Protein AF-A0A084Y3S7-F1 (afdb_monomer_lite)

Organism: NCBI:txid2954382

Radius of gyration: 15.51 Å; chains: 1; bounding box: 35×32×41 Å

Foldseek 3Di:
DVVCVLCVVLVVLLVVLVVVLVLAAPDDLVLCLPQLLLLQLCQQCVVVCVVPVVCVVCSVVSSVVVCVVPVVVCVVCVVVHDPDHDHDPVSRVCNSVSSNVSSVVSVVSSVVVCVVVPNHD

pLDDT: mean 89.88, std 7.68, range [52.0, 96.44]

Sequence (121 aa):
MIDLLFTLPVYVLIFSVIWWLINKYRYGRWEYIFIFALGQALGDGNQTFLHAPTLLLFIPYVMINYHAINLAPYLVIERHLPEKRSDSRWKLPIAVLSMVLTYLVGGTVIVGLSQALGFAN

Secondary structure (DSSP, 8-state):
-HHHHHHHHHHHHHHHHHHHHHHHB---HHHHHHHHHHHHHHHHTHHHHHH-GGGGGGHHHHHHHHHHHHHHHHHHHGGGS-S--B--TTHHHHHHHHHHHHHHHHHHHHHHHHHHTTS--

Structure (mmCIF, N/CA/C/O backbone):
data_AF-A0A084Y3S7-F1
#
_entry.id   AF-A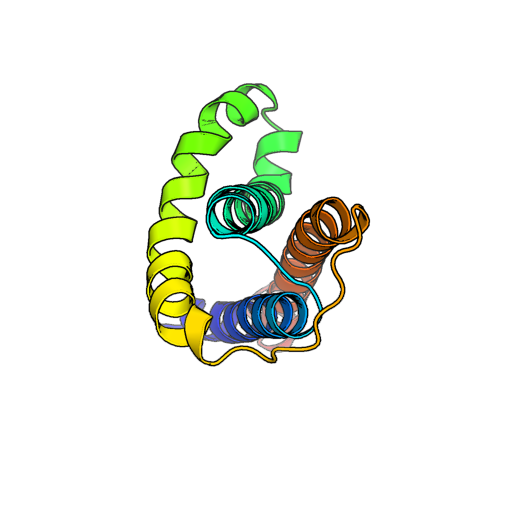0A084Y3S7-F1
#
loop_
_atom_site.group_PDB
_atom_site.id
_atom_site.type_symbol
_atom_site.label_atom_id
_atom_site.label_alt_id
_atom_site.label_comp_id
_atom_site.label_asym_id
_atom_site.label_entity_id
_atom_site.label_seq_id
_atom_site.pdbx_PDB_ins_code
_atom_site.Cartn_x
_atom_site.Cartn_y
_atom_site.Cartn_z
_atom_site.occupancy
_atom_site.B_iso_or_equiv
_atom_site.auth_seq_id
_atom_site.auth_comp_id
_atom_site.auth_asym_id
_atom_site.auth_atom_id
_atom_site.pdbx_PDB_model_num
ATOM 1 N N . MET A 1 1 ? 4.787 -14.509 -19.198 1.00 57.88 1 MET A N 1
ATOM 2 C CA . MET A 1 1 ? 5.302 -15.330 -18.069 1.00 57.88 1 MET A CA 1
ATOM 3 C C . MET A 1 1 ? 6.519 -14.697 -17.408 1.00 57.88 1 MET A C 1
ATOM 5 O O . MET A 1 1 ? 6.604 -14.767 -16.191 1.00 57.88 1 MET A O 1
ATOM 9 N N . ILE A 1 2 ? 7.418 -14.060 -18.166 1.00 63.38 2 ILE A N 1
ATOM 10 C CA . ILE A 1 2 ? 8.600 -13.372 -17.624 1.00 63.38 2 ILE A CA 1
ATOM 11 C C . ILE A 1 2 ? 8.204 -12.203 -16.698 1.00 63.38 2 ILE A C 1
ATOM 13 O O . ILE A 1 2 ? 8.732 -12.112 -15.596 1.00 63.38 2 ILE A O 1
ATOM 17 N N . ASP A 1 3 ? 7.183 -11.410 -17.048 1.00 66.50 3 ASP A N 1
ATOM 18 C CA . ASP A 1 3 ? 6.682 -10.316 -16.189 1.00 66.50 3 ASP A CA 1
ATOM 19 C C . ASP A 1 3 ? 6.170 -10.798 -14.826 1.00 66.50 3 ASP A C 1
ATOM 21 O O . ASP A 1 3 ? 6.358 -10.138 -13.804 1.00 66.50 3 ASP A O 1
ATOM 25 N N . LEU A 1 4 ? 5.557 -11.987 -14.787 1.00 73.31 4 LEU A N 1
ATOM 26 C CA . LEU A 1 4 ? 5.082 -12.593 -13.543 1.00 73.31 4 LEU A CA 1
ATOM 27 C C . LEU A 1 4 ? 6.258 -12.939 -12.621 1.00 73.31 4 LEU A C 1
ATOM 29 O O . LEU A 1 4 ? 6.162 -12.756 -11.414 1.00 73.31 4 LEU A O 1
ATOM 33 N N . LEU A 1 5 ? 7.380 -13.399 -13.183 1.00 76.56 5 LEU A N 1
ATOM 34 C CA . LEU A 1 5 ? 8.570 -13.767 -12.416 1.00 76.56 5 LEU A CA 1
ATOM 35 C C . LEU A 1 5 ? 9.166 -12.560 -11.671 1.00 76.56 5 LEU A C 1
ATOM 37 O O . LEU A 1 5 ? 9.622 -12.700 -10.540 1.00 76.56 5 LEU A O 1
ATOM 41 N N . PHE A 1 6 ? 9.124 -11.378 -12.289 1.00 79.44 6 PHE A N 1
ATOM 42 C CA . PHE A 1 6 ? 9.629 -10.135 -11.700 1.00 79.44 6 PHE A CA 1
ATOM 43 C C . PHE A 1 6 ? 8.644 -9.482 -10.729 1.00 79.44 6 PHE A C 1
ATOM 45 O O . PHE A 1 6 ? 9.054 -8.889 -9.732 1.00 79.44 6 PHE A O 1
ATOM 52 N N . THR A 1 7 ? 7.343 -9.606 -10.991 1.00 85.06 7 THR A N 1
ATOM 53 C CA . THR A 1 7 ? 6.294 -8.968 -10.180 1.00 85.06 7 THR A CA 1
ATOM 54 C C . THR A 1 7 ? 5.879 -9.799 -8.968 1.00 85.06 7 THR A C 1
ATOM 56 O O . THR A 1 7 ? 5.505 -9.236 -7.941 1.00 85.06 7 THR A O 1
ATOM 59 N N . LEU A 1 8 ? 5.995 -11.129 -9.023 1.00 87.94 8 LEU A N 1
ATOM 60 C CA . LEU A 1 8 ? 5.603 -12.016 -7.923 1.00 87.94 8 LEU A CA 1
ATOM 61 C C . LEU A 1 8 ? 6.362 -11.738 -6.610 1.00 87.94 8 LEU A C 1
ATOM 63 O O . LEU A 1 8 ? 5.695 -11.624 -5.580 1.00 87.94 8 LEU A O 1
ATOM 67 N N . PRO A 1 9 ? 7.696 -11.536 -6.596 1.00 87.56 9 PRO A N 1
ATOM 68 C CA . PRO A 1 9 ? 8.414 -11.129 -5.386 1.00 87.56 9 PRO A CA 1
ATOM 69 C C . PRO A 1 9 ? 7.891 -9.816 -4.789 1.00 87.56 9 PRO A C 1
ATOM 71 O O . PRO A 1 9 ? 7.784 -9.684 -3.569 1.00 87.56 9 PRO A O 1
ATOM 74 N N . VAL A 1 10 ? 7.512 -8.861 -5.642 1.00 91.00 10 VAL A N 1
ATOM 75 C CA . VAL A 1 10 ? 6.954 -7.575 -5.206 1.00 91.00 10 VAL A CA 1
ATOM 76 C C . VAL A 1 10 ? 5.565 -7.756 -4.610 1.00 91.00 10 VAL A C 1
ATOM 78 O O . VAL A 1 10 ? 5.289 -7.204 -3.546 1.00 91.00 10 VAL A O 1
ATOM 81 N N . TYR A 1 11 ? 4.709 -8.578 -5.220 1.00 91.00 11 TYR A N 1
ATOM 82 C CA . TYR A 1 11 ? 3.409 -8.904 -4.637 1.00 91.00 11 TYR A CA 1
ATOM 83 C C . TYR A 1 11 ? 3.556 -9.574 -3.271 1.00 91.00 11 TYR A C 1
ATOM 85 O O . TYR A 1 11 ? 2.892 -9.161 -2.322 1.00 91.00 11 TYR A O 1
ATOM 93 N N . VAL A 1 12 ? 4.464 -10.545 -3.131 1.00 92.25 12 VAL A N 1
ATOM 94 C CA . VAL A 1 12 ? 4.748 -11.186 -1.836 1.00 92.25 12 VAL A CA 1
ATOM 95 C C . VAL A 1 12 ? 5.175 -10.150 -0.797 1.00 92.25 12 VAL A C 1
ATOM 97 O O . VAL A 1 12 ? 4.671 -10.177 0.327 1.00 92.25 12 VAL A O 1
ATOM 100 N N . LEU A 1 13 ? 6.047 -9.206 -1.163 1.00 93.88 13 LEU A N 1
ATOM 101 C CA . LEU A 1 13 ? 6.467 -8.122 -0.276 1.00 93.88 13 LEU A CA 1
ATOM 102 C C . LEU A 1 13 ? 5.282 -7.234 0.139 1.00 93.88 13 LEU A C 1
ATOM 104 O O . LEU A 1 13 ? 5.071 -7.019 1.333 1.00 93.88 13 LEU A O 1
ATOM 108 N N . ILE A 1 14 ? 4.478 -6.772 -0.824 1.00 93.81 14 ILE A N 1
ATOM 109 C CA . ILE A 1 14 ? 3.280 -5.950 -0.592 1.00 93.81 14 ILE A CA 1
ATOM 110 C C . ILE A 1 14 ? 2.326 -6.651 0.375 1.00 93.81 14 ILE A C 1
ATOM 112 O O . ILE A 1 14 ? 1.956 -6.079 1.402 1.00 93.81 14 ILE A O 1
ATOM 116 N N . PHE A 1 15 ? 1.959 -7.903 0.097 1.00 94.56 15 PHE A N 1
ATOM 117 C CA . PHE A 1 15 ? 1.041 -8.656 0.948 1.00 94.56 15 PHE A CA 1
ATOM 118 C C . PHE A 1 15 ? 1.624 -8.940 2.330 1.00 94.56 15 PHE A C 1
ATOM 120 O O . PHE A 1 15 ? 0.887 -8.891 3.312 1.00 94.56 15 PHE A O 1
ATOM 127 N N . SER A 1 16 ? 2.934 -9.168 2.437 1.00 95.44 16 SER A N 1
ATOM 128 C CA . SER A 1 16 ? 3.607 -9.364 3.726 1.00 95.44 16 SER A CA 1
ATOM 129 C C . SER A 1 16 ? 3.564 -8.102 4.589 1.00 95.44 16 SER A C 1
ATOM 131 O O . SER A 1 16 ? 3.290 -8.182 5.787 1.00 95.44 16 SER A O 1
ATOM 133 N N . VAL A 1 17 ? 3.775 -6.925 3.992 1.00 96.44 17 VAL A N 1
ATOM 134 C CA . VAL A 1 17 ? 3.679 -5.637 4.698 1.00 96.44 17 VAL A CA 1
ATOM 135 C C . VAL A 1 17 ? 2.242 -5.365 5.138 1.00 96.44 17 VAL A C 1
ATOM 137 O O . VAL A 1 17 ? 2.015 -4.997 6.293 1.00 96.44 17 VAL A O 1
ATOM 140 N N . ILE A 1 18 ? 1.259 -5.610 4.265 1.00 95.25 18 ILE A N 1
ATOM 141 C CA . ILE A 1 18 ? -0.164 -5.497 4.614 1.00 95.25 18 ILE A CA 1
ATOM 142 C C . ILE A 1 18 ? -0.498 -6.427 5.777 1.00 95.25 18 ILE A C 1
ATOM 144 O O . ILE A 1 18 ? -1.092 -5.986 6.762 1.00 95.25 18 ILE A O 1
ATOM 148 N N . TRP A 1 19 ? -0.086 -7.692 5.682 1.00 95.81 19 TRP A N 1
ATOM 149 C CA . TRP A 1 19 ? -0.295 -8.701 6.713 1.00 95.81 19 TRP A CA 1
ATOM 150 C C . TRP A 1 19 ? 0.296 -8.263 8.053 1.00 95.81 19 TRP A C 1
ATOM 152 O O . TRP A 1 19 ? -0.376 -8.318 9.085 1.00 95.81 19 TRP A O 1
ATOM 162 N N . TRP A 1 20 ? 1.530 -7.766 8.053 1.00 96.00 20 TRP A N 1
ATOM 163 C CA . TRP A 1 20 ? 2.169 -7.250 9.257 1.00 96.00 20 TRP A CA 1
ATOM 164 C C . TRP A 1 20 ? 1.400 -6.064 9.860 1.00 96.00 20 TRP A C 1
ATOM 166 O O . TRP A 1 20 ? 1.146 -6.047 11.067 1.00 96.00 20 TRP A O 1
ATOM 176 N N . LEU A 1 21 ? 0.962 -5.106 9.036 1.00 95.81 21 LEU A N 1
ATOM 177 C CA . LEU A 1 21 ? 0.202 -3.940 9.493 1.00 95.81 21 LEU A CA 1
ATOM 178 C C . LEU A 1 21 ? -1.123 -4.340 10.151 1.00 95.81 21 LEU A C 1
ATOM 180 O O . LEU A 1 21 ? -1.404 -3.885 11.260 1.00 95.81 21 LEU A O 1
ATOM 184 N N . ILE A 1 22 ? -1.924 -5.200 9.512 1.00 94.81 22 ILE A N 1
ATOM 185 C CA . ILE A 1 22 ? -3.242 -5.598 10.042 1.00 94.81 22 ILE A CA 1
ATOM 186 C C . ILE A 1 22 ? -3.152 -6.455 11.311 1.00 94.81 22 ILE A C 1
ATOM 188 O O . ILE A 1 22 ? -4.078 -6.432 12.128 1.00 94.81 22 ILE A O 1
ATOM 192 N N . ASN A 1 23 ? -2.043 -7.182 11.489 1.00 94.94 23 ASN A N 1
ATOM 193 C CA . ASN A 1 23 ? -1.754 -7.935 12.708 1.00 94.94 23 ASN A CA 1
ATOM 194 C C . ASN A 1 23 ? -1.251 -7.034 13.841 1.00 94.94 23 ASN A C 1
ATOM 196 O O . ASN A 1 23 ? -1.504 -7.327 15.006 1.00 94.94 23 ASN A O 1
ATOM 200 N N . LYS A 1 24 ? -0.566 -5.930 13.524 1.00 94.62 24 LYS A N 1
ATOM 201 C CA . LYS A 1 24 ? -0.013 -4.999 14.518 1.00 94.62 24 LYS A CA 1
ATOM 202 C C . LYS A 1 24 ? -1.023 -3.949 14.991 1.00 94.62 24 LYS A C 1
ATOM 204 O O . LYS A 1 24 ? -1.074 -3.629 16.183 1.00 94.62 24 LYS A O 1
ATOM 209 N N . TYR A 1 25 ? -1.823 -3.407 14.074 1.00 95.31 25 TYR A N 1
ATOM 210 C CA . TYR A 1 25 ? -2.741 -2.298 14.338 1.00 95.31 25 TYR A CA 1
ATOM 211 C C . TYR A 1 25 ? -4.202 -2.688 14.126 1.00 95.31 25 TYR A C 1
ATOM 213 O O . TYR A 1 25 ? -4.551 -3.501 13.266 1.00 95.31 25 TYR A O 1
ATOM 221 N N . ARG A 1 26 ? -5.083 -2.084 14.924 1.00 93.69 26 ARG A N 1
ATOM 222 C CA . ARG A 1 26 ? -6.524 -2.295 14.813 1.00 93.69 26 ARG A CA 1
ATOM 223 C C . ARG A 1 26 ? -7.089 -1.373 13.739 1.00 93.69 26 ARG A C 1
ATOM 225 O O . ARG A 1 26 ? -7.348 -0.212 14.016 1.00 93.69 26 ARG A O 1
ATOM 232 N N . TYR A 1 27 ? -7.300 -1.887 12.534 1.00 92.81 27 TYR A N 1
ATOM 233 C CA . TYR A 1 27 ? -8.048 -1.171 11.497 1.00 92.81 27 TYR A CA 1
ATOM 234 C C . TYR A 1 27 ? -9.518 -1.585 11.533 1.00 92.81 27 TYR A C 1
ATOM 236 O O . TYR A 1 27 ? -9.818 -2.779 11.544 1.00 92.81 27 TYR A O 1
ATOM 244 N N . GLY A 1 28 ? -10.422 -0.609 11.561 1.00 91.44 28 GLY A N 1
ATOM 245 C CA . GLY A 1 28 ? -11.830 -0.824 11.245 1.00 91.44 28 GLY A CA 1
ATOM 246 C C . GLY A 1 28 ? -12.028 -1.067 9.747 1.00 91.44 28 GLY A C 1
ATOM 247 O O . GLY A 1 28 ? -11.158 -0.748 8.938 1.00 91.44 28 GLY A O 1
ATOM 248 N N . ARG A 1 29 ? -13.198 -1.583 9.354 1.00 92.62 29 ARG A N 1
ATOM 249 C CA . ARG A 1 29 ? -13.496 -1.920 7.947 1.00 92.62 29 ARG A CA 1
ATOM 250 C C . ARG A 1 29 ? -13.284 -0.757 6.991 1.00 92.62 29 ARG A C 1
ATOM 252 O O . ARG A 1 29 ? -12.612 -0.906 5.979 1.00 92.62 29 ARG A O 1
ATOM 259 N N . TRP A 1 30 ? -13.830 0.407 7.331 1.00 93.25 30 TRP A N 1
ATOM 260 C CA . TRP A 1 30 ? -13.698 1.603 6.505 1.00 93.25 30 TRP A CA 1
ATOM 261 C C . TRP A 1 30 ? -12.259 2.106 6.454 1.00 93.25 30 TRP A C 1
ATOM 263 O O . TRP A 1 30 ? -11.778 2.459 5.383 1.00 93.25 30 TRP A O 1
ATOM 273 N N . GLU A 1 31 ? -11.543 2.070 7.581 1.00 94.12 31 GLU A N 1
ATOM 274 C CA . GLU A 1 31 ? -10.120 2.413 7.600 1.00 94.12 31 GLU A CA 1
ATOM 275 C C . GLU A 1 31 ? -9.335 1.476 6.681 1.00 94.12 31 GLU A C 1
ATOM 277 O O . GLU A 1 31 ? -8.523 1.948 5.898 1.00 94.12 31 GLU A O 1
ATOM 282 N N . TYR A 1 32 ? -9.614 0.170 6.704 1.00 94.06 32 TYR A N 1
ATOM 283 C CA . TYR A 1 32 ? -8.956 -0.776 5.810 1.00 94.06 32 TYR A CA 1
ATOM 284 C C . TYR A 1 32 ? -9.260 -0.478 4.334 1.00 94.06 32 TYR A C 1
ATOM 286 O O . TYR A 1 32 ? -8.336 -0.309 3.538 1.00 94.06 32 TYR A O 1
ATOM 294 N N . ILE A 1 33 ? -10.549 -0.352 3.988 1.00 94.06 33 ILE A N 1
ATOM 295 C CA . ILE A 1 33 ? -11.027 -0.084 2.622 1.00 94.06 33 ILE A CA 1
ATOM 296 C C . ILE A 1 33 ? -10.367 1.170 2.050 1.00 94.06 33 ILE A C 1
ATOM 298 O O . ILE A 1 33 ? -9.864 1.141 0.929 1.00 94.06 33 ILE A O 1
ATOM 302 N N . PHE A 1 34 ? -10.353 2.272 2.799 1.00 94.81 34 PHE A N 1
ATOM 303 C CA . PHE A 1 34 ? -9.820 3.528 2.285 1.00 94.81 34 PHE A CA 1
ATOM 304 C C . PHE A 1 34 ? -8.296 3.580 2.349 1.00 94.81 34 PHE A C 1
ATOM 306 O O . PHE A 1 34 ? -7.663 3.888 1.346 1.00 94.81 34 PHE A O 1
ATOM 313 N N . ILE A 1 35 ? -7.688 3.267 3.494 1.00 95.69 35 ILE A N 1
ATOM 314 C CA . ILE A 1 35 ? -6.264 3.543 3.725 1.00 95.69 35 ILE A CA 1
ATOM 315 C C . ILE A 1 35 ? -5.357 2.604 2.941 1.00 95.69 35 ILE A C 1
ATOM 317 O O . ILE A 1 35 ? -4.369 3.062 2.370 1.00 95.69 35 ILE A O 1
ATOM 321 N N . PHE A 1 36 ? -5.674 1.309 2.886 1.00 95.69 36 PHE A N 1
ATOM 322 C CA . PHE A 1 36 ? -4.817 0.359 2.180 1.00 95.69 36 PHE A CA 1
ATOM 323 C C . PHE A 1 36 ? -4.913 0.550 0.669 1.00 95.69 36 PHE A C 1
ATOM 325 O O . PHE A 1 36 ? -3.880 0.611 0.008 1.00 95.69 36 PHE A O 1
ATOM 332 N N . ALA A 1 37 ? -6.120 0.735 0.128 1.00 95.12 37 ALA A N 1
ATOM 333 C CA . ALA A 1 37 ? -6.283 1.014 -1.296 1.00 95.12 37 ALA A CA 1
ATOM 334 C C . ALA A 1 37 ? -5.681 2.371 -1.693 1.00 95.12 37 ALA A C 1
ATOM 336 O O . ALA A 1 37 ? -5.044 2.463 -2.737 1.00 95.12 37 ALA A O 1
ATOM 337 N N . LEU A 1 38 ? -5.816 3.406 -0.854 1.00 95.38 38 LEU A N 1
ATOM 338 C CA . LEU A 1 38 ? -5.188 4.708 -1.091 1.00 95.38 38 LEU A CA 1
ATOM 339 C C . LEU A 1 38 ? -3.661 4.602 -1.072 1.00 95.38 38 LEU A C 1
ATOM 341 O O . LEU A 1 38 ? -3.001 5.101 -1.976 1.00 95.38 38 LEU A O 1
ATOM 345 N N . GLY A 1 39 ? -3.094 3.945 -0.057 1.00 95.31 39 GLY A N 1
ATOM 346 C CA . GLY A 1 39 ? -1.649 3.761 0.054 1.00 95.31 39 GLY A CA 1
ATOM 347 C C . GLY A 1 39 ? -1.070 2.981 -1.124 1.00 95.31 39 GLY A C 1
ATOM 348 O O . GLY A 1 39 ? -0.007 3.335 -1.626 1.00 95.31 39 GLY A O 1
ATOM 349 N N . GLN A 1 40 ? -1.782 1.957 -1.600 1.00 95.00 40 GLN A N 1
ATOM 350 C CA . GLN A 1 40 ? -1.391 1.228 -2.804 1.00 95.00 40 GLN A CA 1
ATOM 351 C C . GLN A 1 40 ? -1.504 2.083 -4.067 1.00 95.00 40 GLN A C 1
ATOM 353 O O . GLN A 1 40 ? -0.549 2.123 -4.831 1.00 95.00 40 GLN A O 1
ATOM 358 N N . ALA A 1 41 ? -2.603 2.822 -4.247 1.00 94.75 41 ALA A N 1
ATOM 359 C CA . ALA A 1 41 ? -2.785 3.701 -5.402 1.00 94.75 41 ALA A CA 1
ATOM 360 C C . ALA A 1 41 ? -1.714 4.789 -5.481 1.00 94.75 41 ALA A C 1
ATOM 362 O O . ALA A 1 41 ? -1.174 5.039 -6.555 1.00 94.75 41 ALA A O 1
ATOM 363 N N . LEU A 1 42 ? -1.371 5.400 -4.346 1.00 93.69 42 LEU A N 1
ATOM 364 C CA . LEU A 1 42 ? -0.296 6.387 -4.266 1.00 93.69 42 LEU A CA 1
ATOM 365 C C . LEU A 1 42 ? 1.082 5.768 -4.517 1.00 93.69 42 LEU A C 1
ATOM 367 O O . LEU A 1 42 ? 1.913 6.400 -5.160 1.00 93.69 42 LEU A O 1
ATOM 371 N N . GLY A 1 43 ? 1.332 4.558 -4.012 1.00 92.12 43 GLY A N 1
ATOM 372 C CA . GLY A 1 43 ? 2.599 3.857 -4.213 1.00 92.12 43 GLY A CA 1
ATOM 373 C C . GLY A 1 43 ? 2.826 3.448 -5.668 1.00 92.12 43 GLY A C 1
ATOM 374 O O . GLY A 1 43 ? 3.880 3.741 -6.226 1.00 92.12 43 GLY A O 1
ATOM 375 N N . ASP A 1 44 ? 1.831 2.815 -6.283 1.00 90.44 44 ASP A N 1
ATOM 376 C CA . ASP A 1 44 ? 1.892 2.310 -7.659 1.00 90.44 44 ASP A CA 1
ATOM 377 C C . ASP A 1 44 ? 1.876 3.449 -8.688 1.00 90.44 44 ASP A C 1
ATOM 379 O O . ASP A 1 44 ? 2.670 3.493 -9.623 1.00 90.44 44 ASP A O 1
ATOM 383 N N . GLY A 1 45 ? 1.009 4.442 -8.471 1.00 86.38 45 GLY A N 1
ATOM 384 C CA . GLY A 1 45 ? 0.865 5.597 -9.353 1.00 86.38 45 GLY A CA 1
ATOM 385 C C . GLY A 1 45 ? 1.904 6.697 -9.140 1.00 86.38 45 GLY A C 1
ATOM 386 O O . GLY A 1 45 ? 1.810 7.728 -9.803 1.00 86.38 45 GLY A O 1
ATOM 387 N N . ASN A 1 46 ? 2.876 6.522 -8.236 1.00 85.25 46 ASN A N 1
ATOM 388 C CA . ASN A 1 46 ? 3.763 7.596 -7.772 1.00 85.25 46 ASN A CA 1
ATOM 389 C C . ASN A 1 46 ? 4.420 8.377 -8.925 1.00 85.25 46 ASN A C 1
ATOM 391 O O . ASN A 1 46 ? 4.258 9.590 -9.029 1.00 85.25 46 ASN A O 1
ATOM 395 N N . GLN A 1 47 ? 5.102 7.682 -9.842 1.00 84.50 47 GLN A N 1
ATOM 396 C CA . GLN A 1 47 ? 5.763 8.327 -10.986 1.00 84.50 47 GLN A CA 1
ATOM 397 C C . GLN A 1 47 ? 4.757 9.028 -11.910 1.00 84.50 47 GLN A C 1
ATOM 399 O O . GLN A 1 47 ? 4.959 10.168 -12.327 1.00 84.50 47 GLN A O 1
ATOM 404 N N . THR A 1 48 ? 3.625 8.378 -12.177 1.00 87.38 48 THR A N 1
ATOM 405 C CA . THR A 1 48 ? 2.547 8.919 -13.011 1.00 87.38 48 THR A CA 1
ATOM 406 C C . THR A 1 48 ? 1.988 10.224 -12.443 1.00 87.38 48 THR A C 1
ATOM 408 O O . THR A 1 48 ? 1.795 11.188 -13.183 1.00 87.38 48 THR A O 1
ATOM 411 N N . PHE A 1 49 ? 1.767 10.296 -11.131 1.00 89.06 49 PHE A N 1
ATOM 412 C CA . PHE A 1 49 ? 1.221 11.488 -10.481 1.00 89.06 49 PHE A CA 1
ATOM 413 C C . PHE A 1 49 ? 2.227 12.634 -10.383 1.00 89.06 49 PHE A C 1
ATOM 415 O O . PHE A 1 49 ? 1.818 13.792 -10.423 1.00 89.06 49 PHE A O 1
ATOM 422 N N . LEU A 1 50 ? 3.527 12.339 -10.306 1.00 89.69 50 LEU A N 1
ATOM 423 C CA . LEU A 1 50 ? 4.568 13.367 -10.371 1.00 89.69 50 LEU A CA 1
ATOM 424 C C . LEU A 1 50 ? 4.601 14.052 -11.745 1.00 89.69 50 LEU A C 1
ATOM 426 O O . LEU A 1 50 ? 4.756 15.270 -11.818 1.00 89.69 50 LEU A O 1
ATOM 430 N N . HIS A 1 51 ? 4.413 13.292 -12.827 1.00 91.88 51 HIS A N 1
ATOM 431 C CA . HIS A 1 51 ? 4.409 13.831 -14.191 1.00 91.88 51 HIS A CA 1
ATOM 432 C C . HIS A 1 51 ? 3.066 14.438 -14.612 1.00 91.88 51 HIS A C 1
ATOM 434 O O . HIS A 1 51 ? 3.039 15.366 -15.420 1.00 91.88 51 HIS A O 1
ATOM 440 N N . ALA A 1 52 ? 1.955 13.945 -14.064 1.00 92.50 52 ALA A N 1
ATOM 441 C CA . ALA A 1 52 ? 0.615 14.442 -14.347 1.00 92.50 52 ALA A CA 1
ATOM 442 C C . ALA A 1 52 ? -0.220 14.548 -13.054 1.00 92.50 52 ALA A C 1
ATOM 444 O O . ALA A 1 52 ? -1.070 13.693 -12.786 1.00 92.50 52 ALA A O 1
ATOM 445 N N . PRO A 1 53 ? -0.035 15.621 -12.260 1.00 92.19 53 PRO A N 1
ATOM 446 C CA . PRO A 1 53 ? -0.711 15.784 -10.968 1.00 92.19 53 PRO A CA 1
ATOM 447 C C . PRO A 1 53 ? -2.239 15.814 -11.058 1.00 92.19 53 PRO A C 1
ATOM 449 O O . PRO A 1 53 ? -2.928 15.441 -10.113 1.00 92.19 53 PRO A O 1
ATOM 452 N N . THR A 1 54 ? -2.797 16.214 -12.203 1.00 93.50 54 THR A N 1
ATOM 453 C CA . THR A 1 54 ? -4.249 16.197 -12.446 1.00 93.50 54 THR A CA 1
ATOM 454 C C . THR A 1 54 ? -4.841 14.788 -12.369 1.00 93.50 54 THR A C 1
ATOM 456 O O . THR A 1 54 ? -6.017 14.641 -12.038 1.00 93.50 54 THR A O 1
ATOM 459 N N . LEU 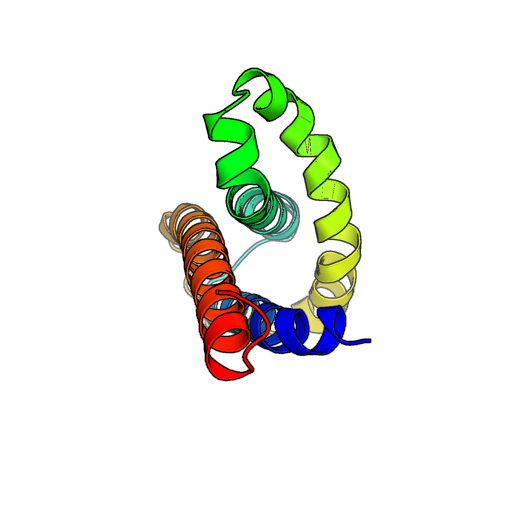A 1 55 ? -4.032 13.745 -12.591 1.00 92.69 55 LEU A N 1
ATOM 460 C CA . LEU A 1 55 ? -4.467 12.355 -12.472 1.00 92.69 55 LEU A CA 1
ATOM 461 C C . LEU A 1 55 ? -4.740 11.925 -11.024 1.00 92.69 55 LEU A C 1
ATOM 463 O O . LEU A 1 55 ? -5.424 10.924 -10.818 1.00 92.69 55 LEU A O 1
ATOM 467 N N . LEU A 1 56 ? -4.310 12.704 -10.022 1.00 91.56 56 LEU A N 1
ATOM 468 C CA . LEU A 1 56 ? -4.667 12.471 -8.617 1.00 91.56 56 LEU A CA 1
ATOM 469 C C . LEU A 1 56 ? -6.189 12.484 -8.395 1.00 91.56 56 LEU A C 1
ATOM 471 O O . LEU A 1 56 ? -6.689 11.782 -7.518 1.00 91.56 56 LEU A O 1
ATOM 475 N N . LEU A 1 57 ? -6.946 13.218 -9.220 1.00 93.12 57 LEU A N 1
ATOM 476 C CA . LEU A 1 57 ? -8.414 13.233 -9.164 1.00 93.12 57 LEU A CA 1
ATOM 477 C C . LEU A 1 57 ? -9.035 11.865 -9.491 1.00 93.12 57 LEU A C 1
ATOM 479 O O . LEU A 1 57 ? -10.161 11.587 -9.084 1.00 93.12 57 LEU A O 1
ATOM 483 N N . PHE A 1 58 ? -8.293 10.993 -10.177 1.00 92.94 58 PHE A N 1
ATOM 484 C CA . PHE A 1 58 ? -8.716 9.639 -10.527 1.00 92.94 58 PHE A CA 1
ATOM 485 C C . PHE A 1 58 ? -8.219 8.576 -9.540 1.00 92.94 58 PHE A C 1
ATOM 487 O O . PHE A 1 58 ? -8.446 7.390 -9.772 1.00 92.94 58 PHE A O 1
ATOM 494 N N . ILE A 1 59 ? -7.610 8.954 -8.407 1.00 92.88 59 ILE A N 1
ATOM 495 C CA . ILE A 1 59 ? -7.246 8.003 -7.341 1.00 92.88 59 ILE A CA 1
ATOM 496 C C . ILE A 1 59 ? -8.405 7.062 -6.970 1.00 92.88 59 ILE A C 1
ATOM 498 O O . ILE A 1 59 ? -8.158 5.857 -6.904 1.00 92.88 59 ILE A O 1
ATOM 502 N N . PRO A 1 60 ? -9.660 7.529 -6.791 1.00 93.06 60 PRO A N 1
ATOM 503 C CA . PRO A 1 60 ? -10.768 6.633 -6.463 1.00 93.06 60 PRO A CA 1
ATOM 504 C C . PRO A 1 60 ? -10.978 5.519 -7.493 1.00 93.06 60 PRO A C 1
ATOM 506 O O . PRO A 1 60 ? -11.334 4.407 -7.120 1.00 93.06 60 PRO A O 1
ATOM 509 N N . TYR A 1 61 ? -10.719 5.796 -8.774 1.00 91.81 61 TYR A N 1
ATOM 510 C CA . TYR A 1 61 ? -10.789 4.792 -9.832 1.00 91.81 61 TYR A CA 1
ATOM 511 C C . TYR A 1 61 ? -9.664 3.756 -9.695 1.00 91.81 61 TYR A C 1
ATOM 513 O O . TYR A 1 61 ? -9.927 2.557 -9.734 1.00 91.81 61 TYR A O 1
ATOM 521 N N . VAL A 1 62 ? -8.426 4.196 -9.447 1.00 91.38 62 VAL A N 1
ATOM 522 C CA . VAL A 1 62 ? -7.278 3.291 -9.248 1.00 91.38 62 VAL A CA 1
ATOM 523 C C . VAL A 1 62 ? -7.467 2.415 -8.000 1.00 91.38 62 VAL A C 1
ATOM 525 O O . VAL A 1 62 ? -7.142 1.229 -8.015 1.00 91.38 62 VAL A O 1
ATOM 528 N N . MET A 1 63 ? -8.061 2.963 -6.934 1.00 95.06 63 MET A N 1
ATOM 529 C CA . MET A 1 63 ? -8.335 2.243 -5.684 1.00 95.06 63 MET A CA 1
ATOM 530 C C . MET A 1 63 ? -9.181 0.976 -5.874 1.00 95.06 63 MET A C 1
ATOM 532 O O . MET A 1 63 ? -8.969 -0.002 -5.156 1.00 95.06 63 MET A O 1
ATOM 536 N N . ILE A 1 64 ? -10.091 0.961 -6.854 1.00 93.75 64 ILE A N 1
ATOM 537 C CA . ILE A 1 64 ? -10.975 -0.184 -7.127 1.00 93.75 64 ILE A CA 1
ATOM 538 C C . ILE A 1 64 ? -10.164 -1.442 -7.471 1.00 93.75 64 ILE A C 1
ATOM 540 O O . ILE A 1 64 ? -10.511 -2.536 -7.018 1.00 93.75 64 ILE A O 1
ATOM 544 N N . ASN A 1 65 ? -9.048 -1.295 -8.194 1.00 91.38 65 ASN A N 1
ATOM 545 C CA . ASN A 1 65 ? -8.173 -2.420 -8.543 1.00 91.38 65 ASN A CA 1
ATOM 546 C C . ASN A 1 65 ? -7.615 -3.107 -7.289 1.00 91.38 65 ASN A C 1
ATOM 548 O O . ASN A 1 65 ? -7.551 -4.333 -7.207 1.00 91.38 65 ASN A O 1
ATOM 552 N N . TYR A 1 66 ? -7.267 -2.322 -6.274 1.00 92.69 66 TYR A N 1
ATOM 553 C CA . TYR A 1 66 ? -6.747 -2.841 -5.013 1.00 92.69 66 TYR A CA 1
ATOM 554 C C . TYR A 1 66 ? -7.831 -3.398 -4.102 1.00 92.69 66 TYR A C 1
ATOM 556 O O . TYR A 1 66 ? -7.583 -4.355 -3.367 1.00 92.69 66 TYR A O 1
ATOM 564 N N . HIS A 1 67 ? -9.045 -2.845 -4.152 1.00 93.06 67 HIS A N 1
ATOM 565 C CA . HIS A 1 67 ? -10.184 -3.449 -3.463 1.00 93.06 67 HIS A CA 1
ATOM 566 C C . HIS A 1 67 ? -10.446 -4.858 -3.982 1.00 93.06 67 HIS A C 1
ATOM 568 O O . HIS A 1 67 ? -10.616 -5.765 -3.170 1.00 93.06 67 HIS A O 1
ATOM 574 N N . ALA A 1 68 ? -10.404 -5.060 -5.301 1.00 89.19 68 ALA A N 1
ATOM 575 C CA . ALA A 1 68 ? -10.619 -6.373 -5.905 1.00 89.19 68 ALA A CA 1
ATOM 576 C C . ALA A 1 68 ? -9.630 -7.432 -5.387 1.00 89.19 68 ALA A C 1
ATOM 578 O O . ALA A 1 68 ? -10.010 -8.582 -5.179 1.00 89.19 68 ALA A O 1
ATOM 579 N N . ILE A 1 69 ? -8.382 -7.033 -5.132 1.00 90.00 69 ILE A N 1
ATOM 580 C CA . ILE A 1 69 ? -7.314 -7.947 -4.719 1.00 90.00 69 ILE A CA 1
ATOM 581 C C . ILE A 1 69 ? -7.274 -8.142 -3.194 1.00 90.00 69 ILE A C 1
ATOM 583 O O . ILE A 1 69 ? -7.091 -9.263 -2.724 1.00 90.00 69 ILE A O 1
ATOM 587 N N . ASN A 1 70 ? -7.463 -7.083 -2.401 1.00 90.62 70 ASN A N 1
ATOM 588 C CA . ASN A 1 70 ? -7.204 -7.127 -0.956 1.00 90.62 70 ASN A CA 1
ATOM 589 C C . ASN A 1 70 ? -8.456 -7.233 -0.085 1.00 90.62 70 ASN A C 1
ATOM 591 O O . ASN A 1 70 ? -8.391 -7.770 1.023 1.00 90.62 70 ASN A O 1
ATOM 595 N N . LEU A 1 71 ? -9.588 -6.685 -0.536 1.00 90.88 71 LEU A N 1
ATOM 596 C CA . LEU A 1 71 ? -10.754 -6.519 0.330 1.00 90.88 71 LEU A CA 1
ATOM 597 C C . LEU A 1 71 ? -11.379 -7.865 0.688 1.00 90.88 71 LEU A C 1
ATOM 599 O O . LEU A 1 71 ? -11.654 -8.118 1.859 1.00 90.88 71 LEU A O 1
ATOM 603 N N . ALA A 1 72 ? -11.571 -8.739 -0.301 1.00 90.75 72 ALA A N 1
ATOM 604 C CA . ALA A 1 72 ? -12.148 -10.058 -0.068 1.00 90.75 72 ALA A CA 1
ATOM 605 C C . ALA A 1 72 ? -11.293 -10.900 0.904 1.00 90.75 72 ALA A C 1
ATOM 607 O O . ALA A 1 72 ? -11.846 -11.350 1.910 1.00 90.75 72 ALA A O 1
ATOM 608 N N . PRO A 1 73 ? -9.962 -11.043 0.712 1.00 90.88 73 PRO A N 1
ATOM 609 C CA . PRO A 1 73 ? -9.107 -11.708 1.694 1.00 90.88 73 PRO A CA 1
ATOM 610 C C . PRO A 1 73 ? -9.209 -11.106 3.096 1.00 90.88 73 PRO A C 1
ATOM 612 O O . PRO A 1 73 ? -9.362 -11.849 4.064 1.00 90.88 73 PRO A O 1
ATOM 615 N N . TYR A 1 74 ? -9.186 -9.774 3.218 1.00 92.56 74 TYR A N 1
ATOM 616 C CA . TYR A 1 74 ? -9.297 -9.106 4.514 1.00 92.56 74 TYR A CA 1
ATOM 617 C C . TYR A 1 74 ? -10.611 -9.423 5.233 1.00 92.56 74 TYR A C 1
ATOM 619 O O . TYR A 1 74 ? -10.594 -9.747 6.417 1.00 92.56 74 TYR A O 1
ATOM 627 N N . LEU A 1 75 ? -11.745 -9.384 4.527 1.00 92.31 75 LEU A N 1
ATOM 628 C CA . LEU A 1 75 ? -13.055 -9.682 5.112 1.00 92.31 75 LEU A CA 1
ATOM 629 C C . LEU A 1 75 ? -13.160 -11.130 5.617 1.00 92.31 75 LEU A C 1
ATOM 631 O O . LEU A 1 75 ? -13.844 -11.381 6.609 1.00 92.31 75 LEU A O 1
ATOM 635 N N . VAL A 1 76 ? -12.461 -12.071 4.975 1.00 93.69 76 VAL A N 1
ATOM 636 C CA . VAL A 1 76 ? -12.399 -13.479 5.405 1.00 93.69 76 VAL A CA 1
ATOM 637 C C . VAL A 1 76 ? -11.580 -13.634 6.692 1.00 93.69 76 VAL A C 1
ATOM 639 O O . VAL A 1 76 ? -11.972 -14.366 7.604 1.00 93.69 76 VAL A O 1
ATOM 642 N N . ILE A 1 77 ? -10.452 -12.929 6.799 1.00 92.56 77 ILE A N 1
ATOM 643 C CA . ILE A 1 77 ? -9.534 -13.060 7.941 1.00 92.56 77 ILE A CA 1
ATOM 644 C C . ILE A 1 77 ? -9.840 -12.100 9.094 1.00 92.56 77 ILE A C 1
ATOM 646 O O . ILE A 1 77 ? -9.308 -12.309 10.178 1.00 92.56 77 ILE A O 1
ATOM 650 N N . GLU A 1 78 ? -10.682 -11.076 8.903 1.00 91.00 78 GLU A N 1
ATOM 651 C CA . GLU A 1 78 ? -10.944 -9.999 9.878 1.00 91.00 78 GLU A CA 1
ATOM 652 C C . GLU A 1 78 ? -11.237 -10.548 11.283 1.00 91.00 78 GLU A C 1
ATOM 654 O O . GLU A 1 78 ? -10.729 -10.029 12.278 1.00 91.00 78 GLU A O 1
ATOM 659 N N . ARG A 1 79 ? -12.022 -11.631 11.354 1.00 88.81 79 ARG A N 1
ATOM 660 C CA . ARG A 1 79 ? -12.443 -12.286 12.605 1.00 88.81 79 ARG A CA 1
ATOM 661 C C . ARG A 1 79 ? -11.365 -13.158 13.257 1.00 88.81 79 ARG A C 1
ATOM 663 O O . ARG A 1 79 ? -11.519 -13.521 14.414 1.00 88.81 79 ARG A O 1
ATOM 670 N N . HIS A 1 80 ? -10.309 -13.494 12.523 1.00 91.50 80 HIS A N 1
ATOM 671 C CA . HIS A 1 80 ? -9.202 -14.344 12.969 1.00 91.50 80 HIS A CA 1
ATOM 672 C C . HIS A 1 80 ? -7.955 -13.532 13.355 1.00 91.50 80 HIS A C 1
ATOM 674 O O . HIS A 1 80 ? -6.950 -14.105 13.772 1.00 91.50 80 HIS A O 1
ATOM 680 N N . LEU A 1 81 ? -7.993 -12.204 13.197 1.00 91.44 81 LEU A N 1
ATOM 681 C CA . LEU A 1 81 ? -6.885 -11.329 13.574 1.00 91.44 81 LEU A CA 1
ATOM 682 C C . LEU A 1 81 ? -6.712 -11.280 15.103 1.00 91.44 81 LEU A C 1
ATOM 684 O O . LEU A 1 81 ? -7.701 -11.383 15.832 1.00 91.44 81 LEU A O 1
ATOM 688 N N . PRO A 1 82 ? -5.485 -11.044 15.607 1.00 90.75 82 PRO A N 1
ATOM 689 C CA . PRO A 1 82 ? -5.229 -10.929 17.040 1.00 90.75 82 PRO A CA 1
ATOM 690 C C . PRO A 1 82 ? -6.148 -9.909 17.729 1.00 90.75 82 PRO A C 1
ATOM 692 O O . PRO A 1 82 ? -6.370 -8.804 17.222 1.00 90.75 82 PRO A O 1
ATOM 695 N N . GLU A 1 83 ? -6.651 -10.245 18.920 1.00 83.50 83 GLU A N 1
ATOM 696 C CA . GLU A 1 83 ? -7.510 -9.337 19.695 1.00 83.50 83 GLU A CA 1
ATOM 697 C C . GLU A 1 83 ? -6.729 -8.137 20.252 1.00 83.50 83 GLU A C 1
ATOM 699 O O . GLU A 1 83 ? -7.204 -6.999 20.222 1.00 83.50 83 GLU A O 1
ATOM 704 N N . LYS A 1 84 ? -5.496 -8.367 20.723 1.00 86.94 84 LYS A N 1
ATOM 705 C CA . LYS A 1 84 ? -4.620 -7.326 21.281 1.00 86.94 84 LYS A CA 1
ATOM 706 C C . LYS A 1 84 ? -3.850 -6.613 20.169 1.00 86.94 84 LYS A C 1
ATOM 708 O O . LYS A 1 84 ? -2.719 -6.974 19.859 1.00 86.94 84 LYS A O 1
ATOM 713 N N . ARG A 1 85 ? -4.460 -5.580 19.584 1.00 92.62 85 ARG A N 1
ATOM 714 C CA . ARG A 1 85 ? -3.844 -4.710 18.566 1.00 92.62 85 ARG A CA 1
ATOM 715 C C . ARG A 1 85 ? -3.836 -3.252 19.007 1.00 92.62 85 ARG A C 1
ATOM 717 O O . ARG A 1 85 ? -4.753 -2.802 19.689 1.00 92.62 85 ARG A O 1
ATOM 724 N N . SER A 1 86 ? -2.806 -2.508 18.603 1.00 91.19 86 SER A N 1
ATOM 725 C CA . SER A 1 86 ? -2.688 -1.084 18.938 1.00 91.19 86 SER A CA 1
ATOM 726 C C . SER A 1 86 ? -3.691 -0.252 18.134 1.00 91.19 86 SER A C 1
ATOM 728 O O . SER A 1 86 ? -3.747 -0.367 16.909 1.00 91.19 86 SER A O 1
ATOM 730 N N . ASP A 1 87 ? -4.452 0.610 18.811 1.00 90.75 87 ASP A N 1
ATOM 731 C CA . ASP A 1 87 ? -5.394 1.553 18.191 1.00 90.75 87 ASP A CA 1
ATOM 732 C C . ASP A 1 87 ? -4.863 2.997 18.240 1.00 90.75 87 ASP A C 1
ATOM 734 O O . ASP A 1 87 ? -5.486 3.926 18.749 1.00 90.75 87 ASP A O 1
ATOM 738 N N . SER A 1 88 ? -3.628 3.176 17.769 1.00 91.06 88 SER A N 1
ATOM 739 C CA . SER A 1 88 ? -2.999 4.495 17.687 1.00 91.06 88 SER A CA 1
ATOM 740 C C . SER A 1 88 ? -3.485 5.260 16.458 1.00 91.06 88 SER A C 1
ATOM 742 O O . SER A 1 88 ? -3.559 4.697 15.369 1.00 91.06 88 SER A O 1
ATOM 744 N N . ARG A 1 89 ? -3.696 6.576 16.581 1.00 90.31 89 ARG A N 1
ATOM 745 C CA . ARG A 1 89 ? -4.004 7.460 15.436 1.00 90.31 89 ARG A CA 1
ATOM 746 C C . ARG A 1 89 ? -2.914 7.440 14.359 1.00 90.31 89 ARG A C 1
ATOM 748 O O . ARG A 1 89 ? -3.205 7.638 13.184 1.00 90.31 89 ARG A O 1
ATOM 755 N N . TRP A 1 90 ? -1.676 7.128 14.742 1.00 93.19 90 TRP A N 1
ATOM 756 C CA . TRP A 1 90 ? -0.555 6.991 13.813 1.00 93.19 90 TRP A CA 1
ATOM 757 C C . TRP A 1 90 ? -0.668 5.772 12.890 1.00 93.19 90 TRP A C 1
ATOM 759 O O . TRP A 1 90 ? 0.027 5.723 11.880 1.00 93.19 90 TRP A O 1
ATOM 769 N N . LYS A 1 91 ? -1.568 4.817 13.165 1.00 94.81 91 LYS A N 1
ATOM 770 C CA . LYS A 1 91 ? -1.758 3.624 12.324 1.00 94.81 91 LYS A CA 1
ATOM 771 C C . LYS A 1 91 ? -2.123 3.964 10.874 1.00 94.81 91 LYS A C 1
ATOM 773 O O . LYS A 1 91 ? -1.750 3.216 9.974 1.00 94.81 91 LYS A O 1
ATOM 778 N N . LEU A 1 92 ? -2.847 5.067 10.652 1.00 95.00 92 LEU A N 1
ATOM 779 C CA . LEU A 1 92 ? -3.315 5.485 9.327 1.00 95.00 92 LEU A CA 1
ATOM 780 C C . LEU A 1 92 ? -2.161 6.039 8.475 1.00 95.00 92 LEU A C 1
ATOM 782 O O . LEU A 1 92 ? -1.887 5.450 7.429 1.00 95.00 92 LEU A O 1
ATOM 786 N N . PRO A 1 93 ? -1.428 7.093 8.903 1.00 95.69 93 PRO A N 1
ATOM 787 C CA . PRO A 1 93 ? -0.291 7.585 8.129 1.00 95.69 93 PRO A CA 1
ATOM 788 C C . PRO A 1 93 ? 0.829 6.546 8.012 1.00 95.69 93 PRO A C 1
ATOM 790 O O . PRO A 1 93 ? 1.455 6.463 6.961 1.00 95.69 93 PRO A O 1
ATOM 793 N N . ILE A 1 94 ? 1.048 5.706 9.036 1.00 96.00 94 ILE A N 1
ATOM 794 C CA . ILE A 1 94 ? 2.019 4.605 8.955 1.00 96.00 94 ILE A CA 1
ATOM 795 C C . ILE A 1 94 ? 1.633 3.621 7.853 1.00 96.00 94 ILE A C 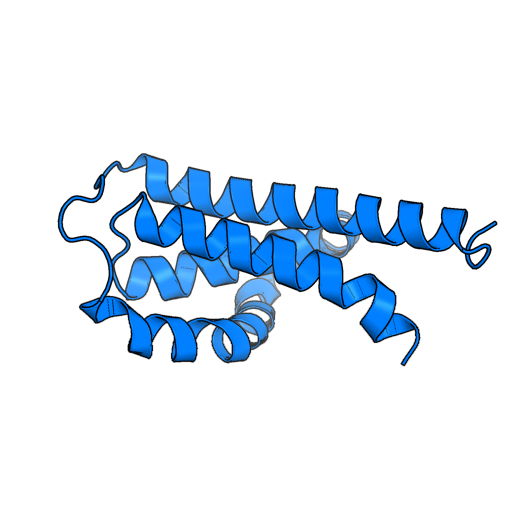1
ATOM 797 O O . ILE A 1 94 ? 2.511 3.207 7.101 1.00 96.00 94 ILE A O 1
ATOM 801 N N . ALA A 1 95 ? 0.355 3.250 7.730 1.00 95.50 95 ALA A N 1
ATOM 802 C CA . ALA A 1 95 ? -0.079 2.341 6.675 1.00 95.50 95 ALA A CA 1
ATOM 803 C C . ALA A 1 95 ? 0.151 2.937 5.284 1.00 95.50 95 ALA A C 1
ATOM 805 O O . ALA A 1 95 ? 0.790 2.290 4.460 1.00 95.50 95 ALA A O 1
ATOM 806 N N . VAL A 1 96 ? -0.288 4.180 5.041 1.00 95.44 96 VAL A N 1
ATOM 807 C CA . VAL A 1 96 ? -0.074 4.855 3.747 1.00 95.44 96 VAL A CA 1
ATOM 80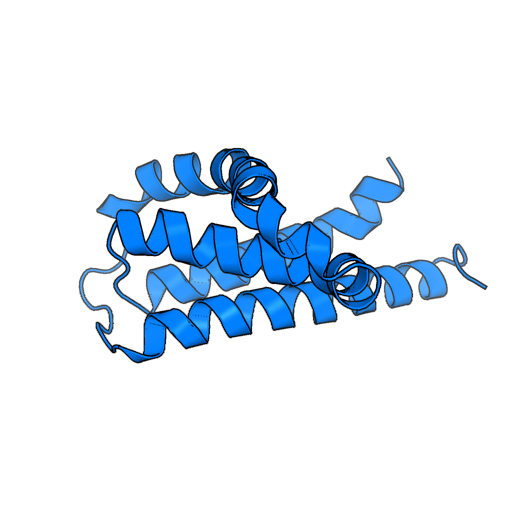8 C C . VAL A 1 96 ? 1.414 4.929 3.416 1.00 95.44 96 VAL A C 1
ATOM 810 O O . VAL A 1 96 ? 1.825 4.504 2.340 1.00 95.44 96 VAL A O 1
ATOM 813 N N . LEU A 1 97 ? 2.230 5.415 4.355 1.00 95.62 97 LEU A N 1
ATOM 814 C CA . LEU A 1 97 ? 3.667 5.565 4.149 1.00 95.62 97 LEU A CA 1
ATOM 815 C C . LEU A 1 97 ? 4.344 4.215 3.897 1.00 95.62 97 LEU A C 1
ATOM 817 O O . LEU A 1 97 ? 5.157 4.100 2.985 1.00 95.62 97 LEU A O 1
ATOM 821 N N . SER A 1 98 ? 3.980 3.182 4.661 1.00 95.62 98 SER A N 1
ATOM 822 C CA . SER A 1 98 ? 4.515 1.831 4.470 1.00 95.62 98 SER A CA 1
ATOM 823 C C . SER A 1 98 ? 4.173 1.297 3.084 1.00 95.62 98 SER A C 1
ATOM 825 O O . SER A 1 98 ? 5.046 0.730 2.434 1.00 95.62 98 SER A O 1
ATOM 827 N N . MET A 1 99 ? 2.945 1.515 2.597 1.00 95.25 99 MET A N 1
ATOM 828 C CA . MET A 1 99 ? 2.568 1.116 1.241 1.00 95.25 99 MET A CA 1
ATOM 829 C C . MET A 1 99 ? 3.408 1.845 0.193 1.00 95.25 99 MET A C 1
ATOM 831 O O . MET A 1 99 ? 4.032 1.183 -0.630 1.00 95.25 99 MET A O 1
ATOM 835 N N . VAL A 1 100 ? 3.503 3.175 0.261 1.00 94.06 100 VAL A N 1
ATOM 836 C CA . VAL A 1 100 ? 4.299 3.970 -0.690 1.00 94.06 100 VAL A CA 1
ATOM 837 C C . VAL A 1 100 ? 5.759 3.511 -0.717 1.00 94.06 100 VAL A C 1
ATOM 839 O O . VAL A 1 100 ? 6.307 3.245 -1.786 1.00 94.06 100 VAL A O 1
ATOM 842 N N . LEU A 1 101 ? 6.379 3.340 0.455 1.00 94.69 101 LEU A N 1
ATOM 843 C CA . LEU A 1 101 ? 7.753 2.844 0.558 1.00 94.69 101 LEU A CA 1
ATOM 844 C C . LEU A 1 101 ? 7.897 1.425 0.002 1.00 94.69 101 LEU A C 1
ATOM 846 O O . LEU A 1 101 ? 8.897 1.120 -0.641 1.00 94.69 101 LEU A O 1
ATOM 850 N N . THR A 1 102 ? 6.897 0.566 0.200 1.00 95.06 102 THR A N 1
ATOM 851 C CA . THR A 1 102 ? 6.925 -0.806 -0.317 1.00 95.06 102 THR A CA 1
ATOM 852 C C . THR A 1 102 ? 6.906 -0.838 -1.843 1.00 95.06 102 THR A C 1
ATOM 854 O O . THR A 1 102 ? 7.649 -1.622 -2.425 1.00 95.06 102 THR A O 1
ATOM 857 N N . TYR A 1 103 ? 6.129 0.028 -2.504 1.00 92.69 103 TYR A N 1
ATOM 858 C CA . TYR A 1 103 ? 6.146 0.132 -3.971 1.00 92.69 103 TYR A CA 1
ATOM 859 C C . TYR A 1 103 ? 7.465 0.700 -4.499 1.00 92.69 103 TYR A C 1
ATOM 861 O O . TYR A 1 103 ? 7.980 0.199 -5.495 1.00 92.69 103 TYR A O 1
ATOM 869 N N . LEU A 1 104 ? 8.058 1.681 -3.809 1.00 91.31 104 LEU A N 1
ATOM 870 C CA . LEU A 1 104 ? 9.388 2.191 -4.161 1.00 91.31 104 LEU A CA 1
ATOM 871 C C . LEU A 1 104 ? 10.455 1.093 -4.075 1.00 91.31 104 LEU A C 1
ATOM 873 O O . LEU A 1 104 ? 11.238 0.915 -5.006 1.00 91.31 104 LEU A O 1
ATOM 877 N N . VAL A 1 105 ? 10.457 0.321 -2.985 1.00 92.25 105 VAL A N 1
ATOM 878 C CA . VAL A 1 105 ? 11.346 -0.839 -2.835 1.00 92.25 105 VAL A CA 1
ATOM 879 C C . VAL A 1 105 ? 11.040 -1.889 -3.902 1.00 92.25 105 VAL A C 1
ATOM 881 O O . VAL A 1 105 ? 11.966 -2.405 -4.517 1.00 92.25 105 VAL A O 1
ATOM 884 N N . GLY A 1 106 ? 9.764 -2.171 -4.172 1.00 90.56 106 GLY A N 1
ATOM 885 C CA . GLY A 1 106 ? 9.329 -3.111 -5.202 1.00 90.56 106 GLY A CA 1
ATOM 886 C C . GLY A 1 106 ? 9.845 -2.753 -6.596 1.00 90.56 106 GLY A C 1
ATOM 887 O O . GLY A 1 106 ? 10.385 -3.616 -7.284 1.00 90.56 106 GLY A O 1
ATOM 888 N N . GLY A 1 107 ? 9.769 -1.477 -6.979 1.00 87.12 107 GLY A N 1
ATOM 889 C CA . GLY A 1 107 ? 10.355 -0.975 -8.222 1.00 87.12 107 GLY A CA 1
ATOM 890 C C . GL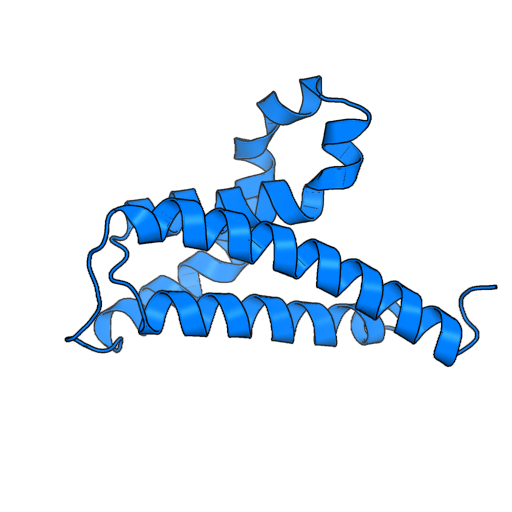Y A 1 107 ? 11.863 -1.221 -8.286 1.00 87.12 107 GLY A C 1
ATOM 891 O O . GLY A 1 107 ? 12.356 -1.763 -9.273 1.00 87.12 107 GLY A O 1
ATOM 892 N N . THR A 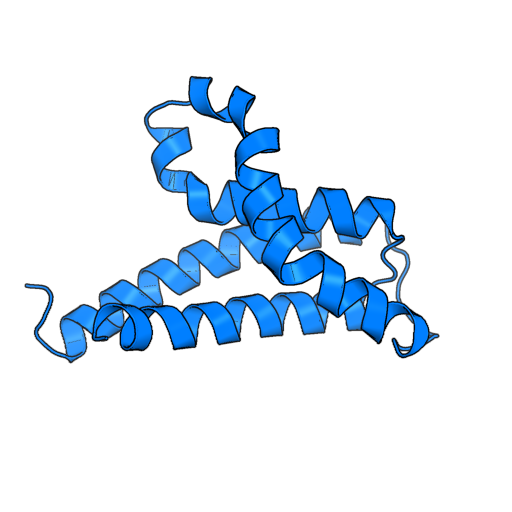1 108 ? 12.589 -0.922 -7.206 1.00 87.44 108 THR A N 1
ATOM 893 C CA . THR A 1 108 ? 14.032 -1.199 -7.112 1.00 87.44 108 THR A CA 1
ATOM 894 C C . THR A 1 108 ? 14.344 -2.694 -7.202 1.00 87.44 108 THR A C 1
ATOM 896 O O . THR A 1 108 ? 15.311 -3.070 -7.860 1.00 87.44 108 THR A O 1
ATOM 899 N N . VAL A 1 109 ? 13.528 -3.562 -6.591 1.00 87.19 109 VAL A N 1
ATOM 900 C CA . VAL A 1 109 ? 13.683 -5.024 -6.692 1.00 87.19 109 VAL A CA 1
ATOM 901 C C . VAL A 1 109 ? 13.470 -5.496 -8.128 1.00 87.19 109 VAL A C 1
ATOM 903 O O . VAL A 1 109 ? 14.272 -6.286 -8.616 1.00 87.19 109 VAL A O 1
ATOM 906 N N . ILE A 1 110 ? 12.443 -4.999 -8.824 1.00 86.94 110 ILE A N 1
ATOM 907 C CA . ILE A 1 110 ? 12.190 -5.342 -10.232 1.00 86.94 110 ILE A CA 1
ATOM 908 C C . ILE A 1 110 ? 13.374 -4.921 -11.100 1.00 86.94 110 ILE A C 1
ATOM 910 O O . ILE A 1 110 ? 13.890 -5.739 -11.859 1.00 86.94 110 ILE A O 1
ATOM 914 N N . VAL A 1 111 ? 13.841 -3.677 -10.958 1.00 86.44 111 VAL A N 1
ATOM 915 C CA . VAL A 1 111 ? 14.984 -3.165 -11.725 1.00 86.44 111 VAL A CA 1
ATOM 916 C C . VAL A 1 111 ? 16.239 -3.986 -11.427 1.00 86.44 111 VAL A C 1
ATOM 918 O O . VAL A 1 111 ? 16.874 -4.480 -12.357 1.00 86.44 111 VAL A O 1
ATOM 921 N N . GLY A 1 112 ? 16.556 -4.225 -10.153 1.00 85.38 112 GLY A N 1
ATOM 922 C CA . GLY A 1 112 ? 17.723 -5.013 -9.755 1.00 85.38 112 GLY A CA 1
ATOM 923 C C . GLY A 1 112 ? 17.678 -6.456 -10.265 1.00 85.38 112 GLY A C 1
ATOM 924 O O . GLY A 1 112 ? 18.674 -6.955 -10.787 1.00 85.38 112 GLY A O 1
ATOM 925 N N . LEU A 1 113 ? 16.519 -7.120 -10.187 1.00 84.81 113 LEU A N 1
ATOM 926 C CA . LEU A 1 113 ? 16.333 -8.461 -10.748 1.00 84.81 113 LEU A CA 1
ATOM 927 C C . LEU A 1 113 ? 16.457 -8.458 -12.275 1.00 84.81 113 LEU A C 1
ATOM 929 O O . LEU A 1 113 ? 17.067 -9.366 -12.836 1.00 84.81 113 LEU A O 1
ATOM 933 N N . SER A 1 114 ? 15.902 -7.449 -12.951 1.00 84.00 114 SER A N 1
ATOM 934 C CA . SER A 1 114 ? 15.977 -7.339 -14.412 1.00 84.00 114 SER A CA 1
ATOM 935 C C . SER A 1 114 ? 17.417 -7.160 -14.904 1.00 84.00 114 SER A C 1
ATOM 937 O O . SER A 1 114 ? 17.806 -7.797 -15.881 1.00 84.00 114 SER A O 1
ATOM 939 N N . GLN A 1 115 ? 18.231 -6.381 -14.183 1.00 84.94 115 GLN A N 1
ATOM 940 C CA . GLN A 1 115 ? 19.658 -6.204 -14.460 1.00 84.94 115 GLN A CA 1
ATOM 941 C C . GLN A 1 115 ? 20.445 -7.491 -14.186 1.00 84.94 115 GLN A C 1
ATOM 943 O O . GLN A 1 115 ? 21.212 -7.937 -15.034 1.00 84.94 115 GLN A O 1
ATOM 948 N N . ALA A 1 116 ? 20.218 -8.137 -13.036 1.00 83.62 116 ALA A N 1
ATOM 949 C CA . ALA A 1 116 ? 20.916 -9.369 -12.662 1.00 83.62 116 ALA A CA 1
ATOM 950 C C . ALA A 1 116 ? 20.654 -10.531 -13.636 1.00 83.62 116 ALA A C 1
ATOM 952 O O . ALA A 1 116 ? 21.524 -11.373 -13.846 1.00 83.62 116 ALA A O 1
ATOM 953 N N . LEU A 1 117 ? 19.462 -10.573 -14.237 1.00 83.50 117 LEU A N 1
ATOM 954 C CA . LEU A 1 117 ? 19.078 -11.577 -15.228 1.00 83.50 117 LEU A CA 1
ATOM 955 C C . LEU A 1 117 ? 19.396 -11.165 -16.681 1.00 83.50 117 LEU A C 1
ATOM 957 O O . LEU A 1 117 ? 19.092 -11.927 -17.596 1.00 83.50 117 LEU A O 1
ATOM 961 N N . GLY A 1 118 ? 20.011 -9.997 -16.907 1.00 80.56 118 GLY A N 1
ATOM 962 C CA . GLY A 1 118 ? 20.448 -9.537 -18.232 1.00 80.56 118 GLY A CA 1
ATOM 963 C C . GLY A 1 118 ? 19.329 -9.020 -19.145 1.00 80.56 118 GLY A C 1
ATOM 964 O O . GLY A 1 118 ? 19.514 -8.954 -20.358 1.00 80.56 118 GLY A O 1
ATOM 965 N N . PHE A 1 119 ? 18.168 -8.667 -18.586 1.00 75.06 119 PHE A N 1
ATOM 966 C CA . PHE A 1 119 ? 17.034 -8.108 -19.334 1.00 75.06 119 PHE A CA 1
ATOM 967 C C . PHE A 1 119 ? 17.043 -6.575 -19.406 1.00 75.06 119 PHE A C 1
ATOM 969 O O . PHE A 1 119 ? 16.349 -6.010 -20.249 1.00 75.06 119 PHE A O 1
ATOM 976 N N . ALA A 1 120 ? 17.811 -5.904 -18.545 1.00 59.97 120 ALA A N 1
ATOM 977 C CA . ALA A 1 120 ? 17.982 -4.455 -18.553 1.00 59.97 120 ALA A CA 1
ATOM 978 C C . ALA A 1 120 ? 19.474 -4.110 -18.667 1.00 59.97 120 ALA A C 1
ATOM 980 O O . ALA A 1 120 ? 20.251 -4.483 -17.788 1.00 59.97 120 ALA A O 1
ATOM 981 N N . ASN A 1 121 ? 19.840 -3.422 -19.755 1.00 52.00 121 ASN A N 1
ATOM 982 C CA . ASN A 1 121 ? 21.135 -2.756 -19.934 1.00 52.00 121 ASN A CA 1
ATOM 983 C C . ASN A 1 121 ? 21.037 -1.308 -19.458 1.00 52.00 121 ASN A C 1
ATOM 985 O O . ASN A 1 121 ? 20.062 -0.639 -19.871 1.00 52.00 121 ASN A O 1
#